Protein AF-A0A0Q4X5W6-F1 (afdb_monomer_lite)

Sequence (67 aa):
MEEIVWIRPADYDPAVVAGLVFQPEPGLPAFEVMYRCRVVMMFKAGIAWEIRPFTQLTLKIVEEPEG

Foldseek 3Di:
DWDFDFDFPPDDDVVDDAQDWDDDDPPDFIKGFHDKDKDWDWDPPDPDIDIDIGITTTIDTDDDPDD

pLDDT: mean 72.93, std 11.84, range [45.69, 85.94]

Secondary structure (DSSP, 8-state):
--B------SS--TT--TTPEE--STTSPEEEEEEEEEEEEEEE-SSSEEEEEEEEEEEEEEPPP--

Radius of gyration: 14.68 Å; chains: 1; bounding box: 34×24×44 Å

Structure (mmCIF, N/CA/C/O backbone):
data_AF-A0A0Q4X5W6-F1
#
_entry.id   AF-A0A0Q4X5W6-F1
#
loop_
_atom_site.group_PDB
_atom_site.id
_atom_site.type_symbol
_atom_site.label_atom_id
_atom_site.label_alt_id
_atom_site.label_comp_id
_atom_site.label_asym_id
_atom_site.label_entity_id
_atom_site.label_seq_id
_atom_site.pdbx_PDB_ins_code
_atom_site.Cartn_x
_atom_site.Cartn_y
_atom_site.Cartn_z
_atom_site.occupancy
_atom_site.B_iso_or_equiv
_atom_site.auth_seq_id
_atom_site.auth_comp_id
_atom_site.auth_asym_id
_atom_site.auth_atom_id
_atom_site.pdbx_PDB_model_num
ATOM 1 N N . MET A 1 1 ? -7.740 15.689 8.035 1.00 52.03 1 MET A N 1
ATOM 2 C CA . MET A 1 1 ? -6.831 16.084 6.936 1.00 52.03 1 MET A CA 1
ATOM 3 C C . MET A 1 1 ? -6.425 14.809 6.212 1.00 52.03 1 MET A C 1
ATOM 5 O O . MET A 1 1 ? -6.124 13.842 6.895 1.00 52.03 1 MET A O 1
ATOM 9 N N . GLU A 1 2 ? -6.518 14.751 4.883 1.00 55.31 2 GLU A N 1
ATOM 10 C CA . GLU A 1 2 ? -6.106 13.569 4.108 1.00 55.31 2 GLU A CA 1
ATOM 11 C C . GLU A 1 2 ? -4.621 13.708 3.768 1.00 55.31 2 GLU A C 1
ATOM 13 O O . GLU A 1 2 ? -4.231 14.629 3.050 1.00 55.31 2 GLU A O 1
ATOM 18 N N . GLU A 1 3 ? -3.783 12.834 4.319 1.00 59.19 3 GLU A N 1
ATOM 19 C CA . GLU A 1 3 ? -2.359 12.806 3.998 1.00 59.19 3 GLU A CA 1
ATOM 20 C C . GLU A 1 3 ? -2.101 11.759 2.914 1.00 59.19 3 GLU A C 1
ATOM 22 O O . GLU A 1 3 ? -2.40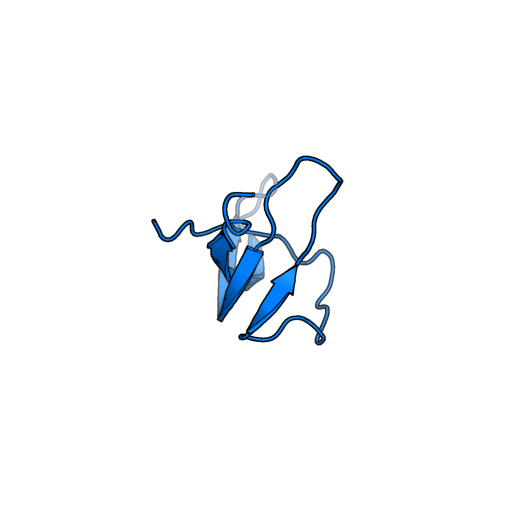5 10.573 3.056 1.00 59.19 3 GLU A O 1
ATOM 27 N N . ILE A 1 4 ? -1.527 12.200 1.794 1.00 56.50 4 ILE A N 1
ATOM 28 C CA . ILE A 1 4 ? -1.080 11.290 0.740 1.00 56.50 4 ILE A CA 1
ATOM 29 C C . ILE A 1 4 ? 0.314 10.802 1.123 1.00 56.50 4 ILE A C 1
ATOM 31 O O . ILE A 1 4 ? 1.306 11.509 0.933 1.00 56.50 4 ILE A O 1
ATOM 35 N N . VAL A 1 5 ? 0.391 9.588 1.662 1.00 58.09 5 VAL A N 1
ATOM 36 C CA . VAL A 1 5 ? 1.661 8.948 2.013 1.00 58.09 5 VAL A CA 1
ATOM 37 C C . VAL A 1 5 ? 2.092 8.011 0.885 1.00 58.09 5 VAL A C 1
ATOM 39 O O . VAL A 1 5 ? 1.378 7.087 0.499 1.00 58.09 5 VAL A O 1
ATOM 42 N N . TRP A 1 6 ? 3.296 8.235 0.355 1.00 55.47 6 TRP A N 1
ATOM 43 C CA . TRP A 1 6 ? 3.879 7.428 -0.718 1.00 55.47 6 TRP A CA 1
ATOM 44 C C . TRP A 1 6 ? 4.723 6.303 -0.127 1.00 55.47 6 TRP A C 1
ATOM 46 O O . TRP A 1 6 ? 5.907 6.478 0.160 1.00 55.47 6 TRP A O 1
ATOM 56 N N . ILE A 1 7 ? 4.128 5.130 0.052 1.00 57.53 7 ILE A N 1
ATOM 57 C CA . ILE A 1 7 ? 4.871 3.944 0.480 1.00 57.53 7 ILE A CA 1
ATOM 58 C C . ILE A 1 7 ? 5.372 3.231 -0.773 1.00 57.53 7 ILE A C 1
ATOM 60 O O . ILE A 1 7 ? 4.586 2.901 -1.658 1.00 57.53 7 ILE A O 1
ATOM 64 N N . ARG A 1 8 ? 6.684 2.984 -0.863 1.00 50.47 8 ARG A N 1
ATOM 65 C CA . ARG A 1 8 ? 7.227 2.033 -1.840 1.00 50.47 8 ARG A CA 1
ATOM 66 C C . ARG A 1 8 ? 6.827 0.631 -1.376 1.00 50.47 8 ARG A C 1
ATOM 68 O O . ARG A 1 8 ? 7.351 0.208 -0.348 1.00 50.47 8 ARG A O 1
ATOM 75 N N . PRO A 1 9 ? 5.962 -0.114 -2.085 1.00 49.66 9 PRO A N 1
ATOM 76 C CA . PRO A 1 9 ? 5.868 -1.540 -1.832 1.00 49.66 9 PRO A CA 1
ATOM 77 C C . PRO A 1 9 ? 7.187 -2.113 -2.344 1.00 49.66 9 PRO A C 1
ATOM 79 O O . PRO A 1 9 ? 7.451 -2.034 -3.545 1.00 49.66 9 PRO A O 1
ATOM 82 N N . ALA A 1 10 ? 8.053 -2.583 -1.443 1.00 47.59 10 ALA A N 1
ATOM 83 C CA . ALA A 1 10 ? 9.306 -3.214 -1.851 1.00 47.59 10 ALA A CA 1
ATOM 84 C C . ALA A 1 10 ? 9.026 -4.394 -2.787 1.00 47.59 10 ALA A C 1
ATOM 86 O O . ALA A 1 10 ? 9.742 -4.550 -3.759 1.00 47.59 10 ALA A O 1
ATOM 87 N N . ASP A 1 11 ? 7.908 -5.086 -2.589 1.00 50.28 11 ASP A N 1
ATOM 88 C CA . ASP A 1 11 ? 7.242 -5.901 -3.586 1.00 50.28 11 ASP A CA 1
ATOM 89 C C . ASP A 1 11 ? 5.744 -5.888 -3.256 1.00 50.28 11 ASP A C 1
ATOM 91 O O . ASP A 1 11 ? 5.333 -5.679 -2.117 1.00 50.28 11 ASP A O 1
ATOM 95 N N . TYR A 1 12 ? 4.918 -6.006 -4.284 1.00 54.59 12 TYR A N 1
ATOM 96 C CA . TYR A 1 12 ? 3.459 -6.039 -4.226 1.00 54.59 12 TYR A CA 1
ATOM 97 C C . TYR A 1 12 ? 2.931 -6.975 -3.116 1.00 54.59 12 TYR A C 1
ATOM 99 O O . TYR A 1 12 ? 2.939 -8.187 -3.308 1.00 54.59 12 TYR A O 1
ATOM 107 N N . ASP A 1 13 ? 2.422 -6.440 -1.996 1.00 62.75 13 ASP A N 1
ATOM 108 C CA . ASP A 1 13 ? 1.585 -7.220 -1.074 1.00 62.75 13 ASP A CA 1
ATOM 109 C C . ASP A 1 13 ? 0.108 -7.087 -1.505 1.00 62.75 13 ASP A C 1
ATOM 111 O O . ASP A 1 13 ? -0.499 -6.021 -1.329 1.00 62.75 13 ASP A O 1
ATOM 115 N N . PRO A 1 14 ? -0.493 -8.123 -2.122 1.00 60.88 14 PRO A N 1
ATOM 116 C CA . PRO A 1 14 ? -1.900 -8.111 -2.514 1.00 60.88 14 PRO A CA 1
ATOM 117 C C . PRO A 1 14 ? -2.872 -7.977 -1.334 1.00 60.88 14 PRO A C 1
ATOM 119 O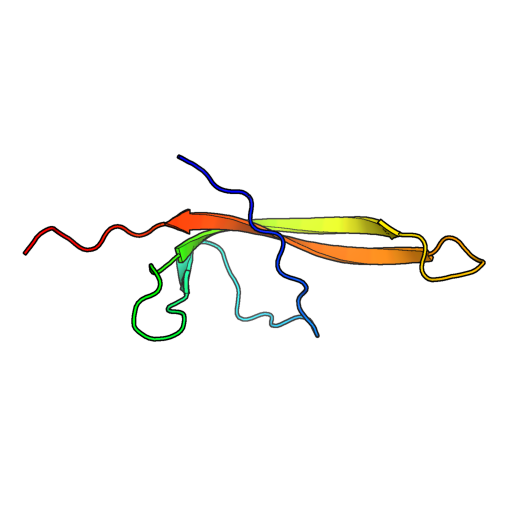 O . PRO A 1 14 ? -4.049 -7.716 -1.584 1.00 60.88 14 PRO A O 1
ATOM 122 N N . ALA A 1 15 ? -2.419 -8.135 -0.086 1.00 64.69 15 ALA A N 1
ATOM 123 C CA . ALA A 1 15 ? -3.258 -7.994 1.100 1.00 64.69 15 ALA A CA 1
ATOM 124 C C . ALA A 1 15 ? -3.665 -6.537 1.396 1.00 64.69 15 ALA A C 1
ATOM 126 O O . ALA A 1 15 ? -4.605 -6.312 2.157 1.00 64.69 15 ALA A O 1
ATOM 127 N N . VAL A 1 16 ? -3.014 -5.540 0.782 1.00 70.00 16 VAL A N 1
ATOM 128 C CA . VAL A 1 16 ? -3.337 -4.121 1.000 1.00 70.00 16 VAL A CA 1
ATOM 129 C C . VAL A 1 16 ? -4.517 -3.687 0.123 1.00 70.00 16 VAL A C 1
ATOM 131 O O . VAL A 1 16 ? -4.368 -3.415 -1.074 1.00 70.00 16 VAL A O 1
ATOM 134 N N . VAL A 1 17 ? -5.699 -3.597 0.735 1.00 73.94 17 VAL A N 1
ATOM 135 C CA . VAL A 1 17 ? -6.972 -3.197 0.110 1.00 73.94 17 VAL A CA 1
ATOM 136 C C . VAL A 1 17 ? -7.591 -1.994 0.828 1.00 73.94 17 VAL A C 1
ATOM 138 O O . VAL A 1 17 ? -7.229 -1.696 1.961 1.00 73.94 17 VAL A O 1
ATOM 141 N N . ALA A 1 18 ? -8.517 -1.290 0.169 1.00 78.06 18 ALA A N 1
ATOM 142 C CA . ALA A 1 18 ? -9.257 -0.204 0.812 1.00 78.06 18 ALA A CA 1
ATOM 143 C C . ALA A 1 18 ? -10.057 -0.727 2.023 1.00 78.06 18 ALA A C 1
ATOM 145 O O . ALA A 1 18 ? -10.607 -1.827 1.964 1.00 78.06 18 ALA A O 1
ATOM 146 N N . GLY A 1 19 ? -10.095 0.048 3.107 1.00 80.06 19 GLY A N 1
ATOM 147 C CA . GLY A 1 19 ? -10.658 -0.335 4.405 1.00 80.06 19 GLY A CA 1
ATOM 148 C C . GLY A 1 19 ? -9.700 -1.123 5.307 1.00 80.06 19 GLY A C 1
ATOM 149 O O . GLY A 1 19 ? -10.038 -1.405 6.454 1.00 80.06 19 GLY A O 1
ATOM 150 N N . LEU A 1 20 ? -8.502 -1.484 4.830 1.00 83.50 20 LEU A N 1
ATOM 151 C CA . LEU A 1 20 ? -7.480 -2.086 5.685 1.00 83.50 20 LEU A CA 1
ATOM 152 C C . LEU A 1 20 ? -6.915 -1.031 6.642 1.00 83.50 20 LEU A C 1
ATOM 154 O O . LEU A 1 20 ? -6.490 0.036 6.200 1.00 83.50 20 LEU A O 1
ATOM 158 N N . VAL A 1 21 ? -6.842 -1.360 7.931 1.00 83.56 21 VAL A N 1
ATOM 159 C CA . VAL A 1 21 ? -6.154 -0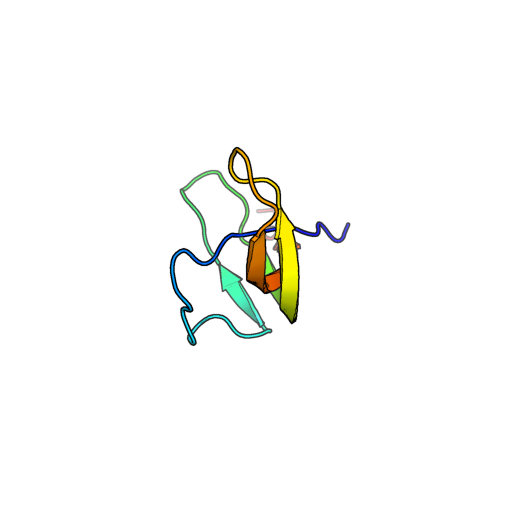.542 8.935 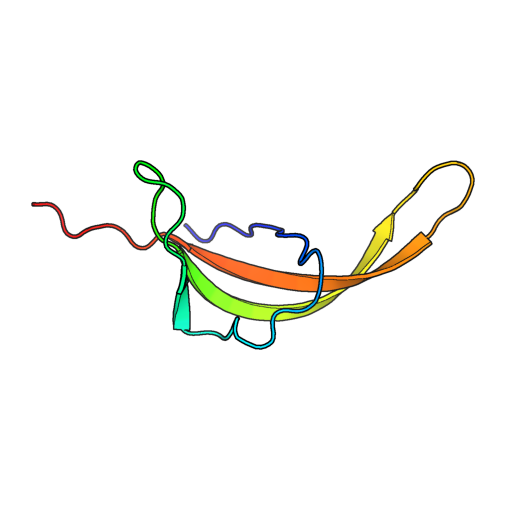1.00 83.56 21 VAL A CA 1
ATOM 160 C C . VAL A 1 21 ? -4.752 -1.099 9.170 1.00 83.56 21 VAL A C 1
ATOM 162 O O . VAL A 1 21 ? -4.588 -2.247 9.581 1.00 83.56 21 VAL A O 1
ATOM 165 N N . PHE A 1 22 ? -3.739 -0.281 8.902 1.00 80.06 22 PHE A N 1
ATOM 166 C CA . PHE A 1 22 ? -2.341 -0.553 9.205 1.00 80.06 22 PHE A CA 1
ATOM 167 C C . PHE A 1 22 ? -1.987 0.013 10.584 1.00 80.06 22 PHE A C 1
ATOM 169 O O . PHE A 1 22 ? -2.201 1.197 10.850 1.00 80.06 22 PHE A O 1
ATOM 176 N N . GLN A 1 23 ? -1.429 -0.837 11.444 1.00 82.00 23 GLN A N 1
ATOM 177 C CA . GLN A 1 23 ? -0.878 -0.463 12.745 1.00 82.00 23 GLN A CA 1
ATOM 178 C C . GLN A 1 23 ? 0.658 -0.475 12.654 1.00 82.00 23 GLN A C 1
ATOM 180 O O . GLN A 1 23 ? 1.244 -1.558 12.579 1.00 82.00 23 GLN A O 1
ATOM 185 N N . PRO A 1 24 ? 1.309 0.701 12.585 1.00 76.62 24 PRO A N 1
ATOM 186 C CA . PRO A 1 24 ? 2.766 0.810 12.632 1.00 76.62 24 PRO A CA 1
ATOM 187 C C . PRO A 1 24 ? 3.330 0.471 14.026 1.00 76.62 24 PRO A C 1
ATOM 189 O O . PRO A 1 24 ? 2.638 -0.049 14.898 1.00 76.62 24 PRO A O 1
ATOM 192 N N . GLU A 1 25 ? 4.619 0.753 14.227 1.00 80.44 25 GLU A N 1
ATOM 193 C CA . GLU A 1 25 ? 5.298 0.591 15.515 1.00 80.44 25 GLU A CA 1
ATOM 194 C C . GLU A 1 25 ? 4.579 1.339 16.661 1.00 80.44 25 GLU A C 1
ATOM 196 O O . GLU A 1 25 ? 3.981 2.396 16.429 1.00 80.44 25 GLU A O 1
ATOM 201 N N . PRO A 1 26 ? 4.659 0.836 17.909 1.00 78.38 26 PRO A N 1
ATOM 202 C CA . PRO A 1 26 ? 4.049 1.491 19.064 1.00 78.38 26 PRO A CA 1
ATOM 203 C C . PRO A 1 26 ? 4.461 2.966 19.188 1.00 78.38 26 PRO A C 1
ATOM 205 O O . PRO A 1 26 ? 5.649 3.286 19.177 1.00 78.38 26 PRO A O 1
ATOM 208 N N . GLY A 1 27 ? 3.480 3.859 19.340 1.00 78.00 27 GLY A N 1
ATOM 209 C CA . GLY A 1 27 ? 3.693 5.312 19.416 1.00 78.00 27 GLY A CA 1
ATOM 210 C C . GLY A 1 27 ? 3.501 6.061 18.092 1.00 78.00 27 GLY A C 1
ATOM 211 O O . GLY A 1 27 ? 3.580 7.289 18.078 1.00 78.00 27 GLY A O 1
ATOM 212 N N . LEU A 1 28 ? 3.214 5.352 16.998 1.00 79.56 28 LEU A N 1
ATOM 213 C CA . LEU A 1 28 ? 2.774 5.936 15.731 1.00 79.56 28 LEU A CA 1
ATOM 214 C C . LEU A 1 28 ? 1.256 5.738 15.543 1.00 79.56 28 LEU A C 1
ATOM 216 O O . LEU A 1 28 ? 0.715 4.727 15.992 1.00 79.56 28 LEU A O 1
ATOM 220 N N . PRO A 1 29 ? 0.552 6.676 14.880 1.00 78.44 29 PRO A N 1
ATOM 221 C CA . PRO A 1 29 ? -0.885 6.554 14.652 1.00 78.44 29 PRO A CA 1
ATOM 222 C C . PRO A 1 29 ? -1.214 5.406 13.691 1.00 78.44 29 PRO A C 1
ATOM 224 O O . PRO A 1 29 ? -0.455 5.119 12.766 1.00 78.44 29 PRO A O 1
ATOM 227 N N . ALA A 1 30 ? -2.374 4.775 13.873 1.00 84.69 30 ALA A N 1
ATOM 228 C CA . ALA A 1 30 ? -2.896 3.814 12.907 1.00 84.69 30 ALA A CA 1
ATOM 229 C C . ALA A 1 30 ? -3.427 4.530 11.653 1.00 84.69 30 ALA A C 1
ATOM 231 O O . ALA A 1 30 ? -3.880 5.674 11.714 1.00 84.69 30 ALA A O 1
ATOM 232 N N . PHE A 1 31 ? -3.400 3.845 10.509 1.00 84.62 31 PHE A N 1
ATOM 233 C CA . PHE A 1 31 ? -3.830 4.404 9.226 1.00 84.62 31 PHE A CA 1
ATOM 234 C C . PHE A 1 31 ? -4.824 3.485 8.519 1.00 84.62 31 PHE A C 1
ATOM 236 O O . PHE A 1 31 ? -4.545 2.306 8.333 1.00 84.62 31 PHE A O 1
ATOM 243 N N . GLU A 1 32 ? -5.945 4.025 8.053 1.00 85.06 32 GLU A N 1
ATOM 244 C CA . GLU A 1 32 ? -6.881 3.347 7.157 1.00 85.06 32 GLU A CA 1
ATOM 245 C C . GLU A 1 32 ? -6.499 3.611 5.696 1.00 85.06 32 GLU A C 1
ATOM 247 O O . GLU A 1 32 ? -6.280 4.755 5.286 1.00 85.06 32 GLU A O 1
ATOM 252 N N . VAL A 1 33 ? -6.440 2.555 4.885 1.00 85.12 33 VAL A N 1
ATOM 253 C CA . VAL A 1 33 ? -6.279 2.664 3.434 1.00 85.12 33 VAL A CA 1
ATOM 254 C C . VAL A 1 33 ? -7.605 3.108 2.824 1.00 85.12 33 VAL A C 1
ATOM 256 O O . VAL A 1 33 ? -8.543 2.326 2.713 1.00 85.12 33 VAL A O 1
ATOM 259 N N . MET A 1 34 ? -7.677 4.349 2.363 1.00 83.75 34 MET A N 1
ATOM 260 C CA . MET A 1 34 ? -8.886 4.905 1.747 1.00 83.75 34 MET A CA 1
ATOM 261 C C . MET A 1 34 ? -8.999 4.534 0.272 1.00 83.75 34 MET A C 1
ATOM 263 O O . MET A 1 34 ? -10.074 4.218 -0.235 1.00 83.75 34 MET A O 1
ATOM 267 N N . TYR A 1 35 ? -7.876 4.596 -0.443 1.00 82.50 35 TYR A N 1
ATOM 268 C CA . TYR A 1 35 ? -7.841 4.373 -1.880 1.00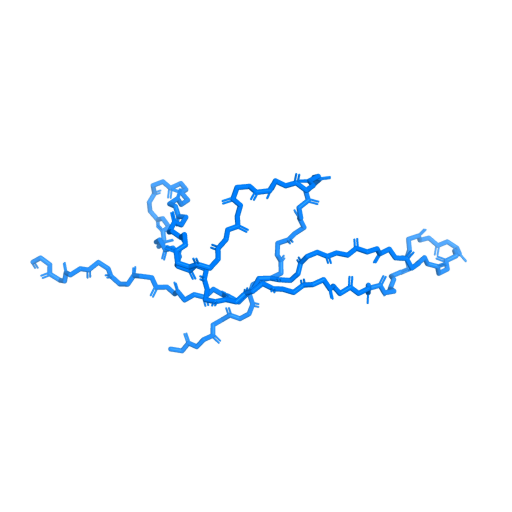 82.50 35 TYR A CA 1
ATOM 269 C C . TYR A 1 35 ? -6.519 3.755 -2.312 1.00 82.50 35 TYR A C 1
ATOM 271 O O . TYR A 1 35 ? -5.471 3.987 -1.709 1.00 82.50 35 TYR A O 1
ATOM 279 N N . ARG A 1 36 ? -6.581 2.977 -3.393 1.00 78.06 36 ARG A N 1
ATOM 280 C CA . ARG A 1 36 ? -5.439 2.297 -3.992 1.00 78.06 36 ARG A CA 1
ATOM 281 C C . ARG A 1 36 ? -5.498 2.423 -5.505 1.00 78.06 36 ARG A C 1
ATOM 283 O O . ARG A 1 36 ? -6.485 2.019 -6.119 1.00 78.06 36 ARG A O 1
ATOM 290 N N . CYS A 1 37 ? -4.406 2.864 -6.120 1.00 78.38 37 CYS A N 1
ATOM 291 C CA . CYS A 1 37 ? -4.264 2.843 -7.574 1.00 78.38 37 CYS A CA 1
ATOM 292 C C . CYS A 1 37 ? -2.855 2.445 -8.022 1.00 78.38 37 CYS A C 1
ATOM 294 O O . CYS A 1 37 ? -1.871 2.576 -7.293 1.00 78.38 37 CYS A O 1
ATOM 296 N N . ARG A 1 38 ? -2.766 1.930 -9.253 1.00 77.31 38 ARG A N 1
ATOM 297 C CA . ARG A 1 38 ? -1.487 1.711 -9.931 1.00 77.31 38 ARG A CA 1
ATOM 298 C C . ARG A 1 38 ? -1.070 3.010 -10.600 1.00 77.31 38 ARG A C 1
ATOM 300 O O . ARG A 1 38 ? -1.845 3.580 -11.364 1.00 77.31 38 ARG A O 1
ATOM 307 N N . VAL A 1 39 ? 0.156 3.436 -10.339 1.00 76.62 39 VAL A N 1
ATOM 308 C CA . VAL A 1 39 ? 0.762 4.616 -10.955 1.00 76.62 39 VAL A CA 1
ATOM 309 C C . VAL A 1 39 ? 2.097 4.234 -11.574 1.00 76.62 39 VAL A C 1
ATOM 311 O O . VAL A 1 39 ? 2.675 3.195 -11.261 1.00 76.62 39 VAL A O 1
ATOM 314 N N . VAL A 1 40 ? 2.594 5.071 -12.471 1.00 76.00 40 VAL A N 1
ATOM 315 C CA . VAL A 1 40 ? 3.928 4.920 -13.041 1.00 76.00 40 VAL A CA 1
ATOM 316 C C . VAL A 1 40 ? 4.716 6.153 -12.640 1.00 76.00 40 VAL A C 1
ATOM 318 O O . VAL A 1 40 ? 4.270 7.270 -12.894 1.00 76.00 40 VAL A O 1
ATOM 321 N N . MET A 1 41 ? 5.866 5.957 -11.998 1.00 76.50 41 MET A N 1
ATOM 322 C CA . MET A 1 41 ? 6.744 7.066 -11.642 1.00 76.50 41 MET A CA 1
ATOM 323 C C . MET A 1 41 ? 8.002 7.026 -12.492 1.00 76.50 41 MET A C 1
ATOM 325 O O . MET A 1 41 ? 8.601 5.969 -12.709 1.00 76.50 41 MET A O 1
ATOM 329 N N . MET A 1 42 ? 8.391 8.209 -12.953 1.00 81.31 42 MET A N 1
ATOM 330 C CA . MET A 1 42 ? 9.660 8.441 -13.615 1.00 81.31 42 MET A CA 1
ATOM 331 C C . MET A 1 42 ? 10.638 9.003 -12.587 1.00 81.31 42 MET A C 1
ATOM 333 O O . MET A 1 42 ? 10.355 10.017 -11.951 1.00 81.31 42 MET A O 1
ATOM 337 N N . PHE A 1 43 ? 11.783 8.356 -12.412 1.00 81.94 43 PHE A N 1
ATOM 338 C CA . PHE A 1 43 ? 12.824 8.827 -11.504 1.00 81.94 43 PHE A CA 1
ATOM 339 C C . PHE A 1 43 ? 14.198 8.703 -12.151 1.00 81.94 43 PHE A C 1
ATOM 341 O O . PHE A 1 43 ? 14.415 7.930 -13.083 1.00 81.94 43 PHE A O 1
ATOM 348 N N . LYS A 1 44 ? 15.140 9.504 -11.659 1.00 81.38 44 LYS A N 1
ATOM 349 C CA . LYS A 1 44 ? 16.512 9.533 -12.156 1.00 81.38 44 LYS A CA 1
ATOM 350 C C . LYS A 1 44 ? 17.418 8.756 -11.203 1.00 81.38 44 LYS A C 1
ATOM 352 O O . LYS A 1 44 ? 17.966 9.329 -10.264 1.00 81.38 44 LYS A O 1
ATOM 357 N N . ALA A 1 45 ? 17.566 7.453 -11.431 1.00 75.94 45 ALA A N 1
ATOM 358 C CA . ALA A 1 45 ? 18.517 6.612 -10.703 1.00 75.94 45 ALA A CA 1
ATOM 359 C C . ALA A 1 45 ? 19.876 6.586 -11.422 1.00 75.94 45 ALA A C 1
ATOM 361 O O . ALA A 1 45 ? 20.258 5.614 -12.064 1.00 75.94 45 ALA A O 1
ATOM 362 N N . GLY A 1 46 ? 20.616 7.693 -11.328 1.00 81.69 46 GLY A N 1
ATOM 363 C CA . GLY A 1 46 ? 21.945 7.828 -11.931 1.00 81.69 46 GLY A CA 1
ATOM 364 C C . GLY A 1 46 ? 21.927 8.505 -13.304 1.00 81.69 46 GLY A C 1
ATOM 365 O O . GLY A 1 46 ? 21.394 9.608 -13.447 1.00 81.69 46 GLY A O 1
ATOM 366 N N . ILE A 1 47 ? 22.576 7.889 -14.299 1.00 80.88 47 ILE A N 1
ATOM 367 C CA . ILE A 1 47 ? 22.808 8.496 -15.627 1.00 80.88 47 ILE A CA 1
ATOM 368 C C . ILE A 1 47 ? 21.618 8.381 -16.587 1.00 80.88 47 ILE A C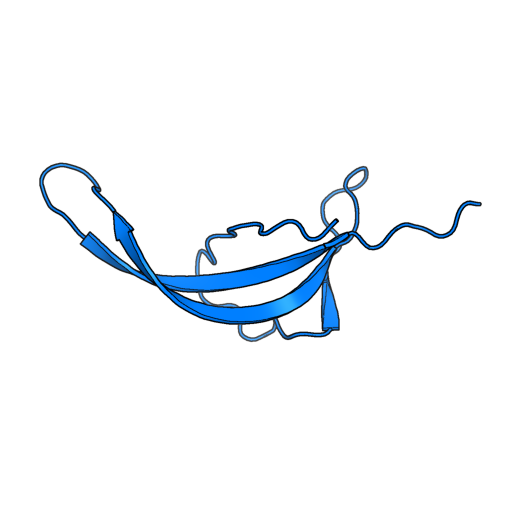 1
ATOM 370 O O . ILE A 1 47 ? 21.576 9.103 -17.580 1.00 80.88 47 ILE A O 1
ATOM 374 N N . ALA A 1 48 ? 20.648 7.515 -16.292 1.00 81.94 48 ALA A N 1
ATOM 375 C CA . ALA A 1 48 ? 19.464 7.304 -17.114 1.00 81.94 48 ALA A CA 1
ATOM 376 C C . ALA A 1 48 ? 18.179 7.649 -16.350 1.00 81.94 48 ALA A C 1
ATOM 378 O O . ALA A 1 48 ? 18.112 7.576 -15.121 1.00 81.94 48 ALA A O 1
ATOM 379 N N . TRP A 1 49 ? 17.157 8.034 -17.111 1.00 85.94 49 TRP A N 1
ATOM 380 C CA . TRP A 1 49 ? 15.790 8.106 -16.615 1.00 85.94 49 TRP A CA 1
ATOM 381 C C . TRP A 1 49 ? 15.186 6.711 -16.617 1.00 85.94 49 TRP A C 1
ATOM 383 O O . TRP A 1 49 ? 15.281 5.989 -17.609 1.00 85.94 49 TRP A O 1
ATOM 393 N N . GLU A 1 50 ? 14.540 6.358 -15.517 1.00 82.81 50 GLU A N 1
ATOM 394 C CA . GLU A 1 50 ? 13.844 5.093 -15.372 1.00 82.81 50 GLU A CA 1
ATOM 395 C C . GLU A 1 50 ? 12.361 5.337 -15.135 1.00 82.81 50 GLU A C 1
ATOM 397 O O . GLU A 1 50 ? 11.967 6.246 -14.405 1.00 82.81 50 GLU A O 1
ATOM 402 N N . ILE A 1 51 ? 11.540 4.493 -15.752 1.00 80.25 51 ILE A N 1
ATOM 403 C CA . ILE A 1 51 ? 10.095 4.466 -15.574 1.00 80.25 51 ILE A CA 1
ATOM 404 C C . ILE A 1 51 ? 9.768 3.135 -14.905 1.00 80.25 51 ILE A C 1
ATOM 406 O O . ILE A 1 51 ? 10.052 2.081 -15.478 1.00 80.25 51 ILE A O 1
ATOM 410 N N . ARG A 1 52 ? 9.186 3.161 -13.700 1.00 77.56 52 ARG A N 1
ATOM 411 C CA . ARG A 1 52 ? 8.778 1.931 -13.000 1.00 77.56 52 ARG A CA 1
ATOM 412 C C . ARG A 1 52 ? 7.335 2.017 -12.490 1.00 77.56 52 ARG A C 1
ATOM 414 O O . ARG A 1 52 ? 6.874 3.109 -12.144 1.00 77.56 52 ARG A O 1
ATOM 421 N N . PRO A 1 53 ? 6.605 0.888 -12.457 1.00 76.06 53 PRO A N 1
ATOM 422 C CA . PRO A 1 53 ? 5.276 0.830 -11.863 1.00 76.06 53 PRO A CA 1
ATOM 423 C C . PRO A 1 53 ? 5.356 0.917 -10.333 1.00 76.06 53 PRO A C 1
ATOM 425 O O . PRO A 1 53 ? 6.243 0.334 -9.715 1.00 76.06 53 PRO A O 1
ATOM 428 N N . PHE A 1 54 ? 4.392 1.605 -9.728 1.00 75.75 54 PHE A N 1
ATOM 429 C CA . PHE A 1 54 ? 4.218 1.727 -8.282 1.00 75.75 54 PHE A CA 1
ATOM 430 C C . PHE A 1 54 ? 2.745 1.563 -7.899 1.00 75.75 54 PHE A C 1
ATOM 432 O O . PHE A 1 54 ? 1.838 1.668 -8.729 1.00 75.75 54 PHE A O 1
ATOM 439 N N . THR A 1 55 ? 2.508 1.320 -6.613 1.00 75.12 55 THR A N 1
ATOM 440 C CA . THR A 1 55 ? 1.172 1.406 -6.018 1.00 75.12 55 THR A CA 1
ATOM 441 C C . THR A 1 55 ? 1.119 2.663 -5.167 1.00 75.12 55 THR A C 1
ATOM 443 O O . THR A 1 55 ? 1.958 2.836 -4.288 1.00 75.12 55 THR A O 1
ATOM 446 N N . GLN A 1 56 ? 0.151 3.533 -5.439 1.00 77.38 56 GLN A N 1
ATOM 447 C CA . GLN A 1 56 ? -0.154 4.677 -4.590 1.00 77.38 56 GLN A CA 1
ATOM 448 C C . GLN A 1 56 ? -1.291 4.295 -3.645 1.00 77.38 56 GLN A C 1
ATOM 450 O O . GLN A 1 56 ? -2.286 3.697 -4.072 1.00 77.38 56 GLN A O 1
ATOM 455 N N . LEU A 1 57 ? -1.131 4.660 -2.376 1.00 78.94 57 LEU A N 1
ATOM 456 C CA . LEU A 1 57 ? -2.147 4.521 -1.345 1.00 78.94 57 LEU A CA 1
ATOM 457 C C . LEU A 1 57 ? -2.538 5.915 -0.856 1.00 78.94 57 LEU A C 1
ATOM 459 O O . LEU A 1 57 ? -1.676 6.764 -0.637 1.00 78.94 57 LEU A O 1
ATOM 463 N N . THR A 1 58 ? -3.834 6.142 -0.682 1.00 79.75 58 THR A N 1
ATOM 464 C CA . THR A 1 58 ? -4.341 7.275 0.097 1.00 79.75 58 THR A CA 1
ATOM 465 C C . THR A 1 58 ? -4.651 6.757 1.486 1.00 79.75 58 THR A C 1
ATOM 467 O O . THR A 1 58 ? -5.405 5.789 1.609 1.00 79.75 58 THR A O 1
ATOM 470 N N . LEU A 1 59 ? -4.073 7.378 2.511 1.00 82.56 59 LEU A N 1
ATOM 471 C CA . LEU A 1 59 ? -4.238 6.957 3.896 1.00 82.56 59 LEU A CA 1
ATOM 472 C C . LEU A 1 59 ? -5.010 8.012 4.687 1.00 82.56 59 LEU A C 1
ATOM 474 O O . LEU A 1 59 ? -4.900 9.212 4.431 1.00 82.56 59 LEU A O 1
ATOM 478 N N . LYS A 1 60 ? -5.773 7.558 5.675 1.00 83.31 60 LYS A N 1
ATOM 479 C CA . LYS A 1 60 ? -6.408 8.409 6.678 1.00 83.31 60 LYS A CA 1
ATOM 480 C C . LYS A 1 60 ? -5.928 7.971 8.053 1.00 83.31 60 LYS A C 1
ATOM 482 O O . LYS A 1 60 ? -5.988 6.789 8.366 1.00 83.31 60 LYS A O 1
ATOM 487 N N . ILE A 1 61 ? -5.467 8.913 8.870 1.00 84.25 61 ILE A N 1
ATOM 488 C CA . ILE A 1 61 ? -5.147 8.631 10.272 1.00 84.25 61 ILE A CA 1
ATOM 489 C C . ILE A 1 61 ? -6.428 8.189 10.985 1.00 84.25 61 ILE A C 1
ATOM 491 O O . ILE A 1 61 ? -7.460 8.861 10.899 1.00 84.25 61 ILE A O 1
ATOM 495 N N . VAL A 1 62 ? -6.356 7.052 11.669 1.00 84.38 62 VAL A N 1
ATOM 496 C CA . VAL A 1 62 ? -7.389 6.596 12.594 1.00 84.38 62 VAL A CA 1
ATOM 497 C C . VAL A 1 62 ? -7.055 7.223 13.942 1.00 84.38 62 VAL A C 1
ATOM 499 O O . VAL A 1 62 ? -6.082 6.836 14.583 1.00 84.38 62 VAL A O 1
ATOM 502 N N . GLU A 1 63 ? -7.815 8.240 14.336 1.00 75.81 63 GLU A N 1
ATOM 503 C CA . GLU A 1 63 ? -7.722 8.804 15.683 1.00 75.81 63 GLU A CA 1
ATOM 504 C C . GLU A 1 63 ? -8.167 7.729 16.686 1.00 75.81 63 GLU A C 1
ATOM 506 O O . GLU A 1 63 ? -9.218 7.107 16.502 1.00 75.81 63 GLU A O 1
ATOM 511 N N . GLU A 1 64 ? -7.363 7.464 17.722 1.00 64.50 64 GLU A N 1
ATOM 512 C CA . GLU A 1 64 ? -7.850 6.662 18.846 1.00 64.50 64 GLU A CA 1
ATOM 513 C C . GLU A 1 64 ? -8.992 7.433 19.526 1.00 64.50 64 GLU A C 1
ATOM 515 O O . GLU A 1 64 ? -8.888 8.654 19.672 1.00 64.50 64 GLU A O 1
ATOM 520 N N . PRO A 1 65 ? -10.094 6.768 19.922 1.00 52.78 65 PRO A N 1
ATOM 521 C CA . PRO A 1 65 ? -11.122 7.432 20.709 1.00 52.78 65 PRO A CA 1
ATOM 522 C C . PRO A 1 65 ? -10.471 7.955 21.990 1.00 52.78 65 PRO A C 1
ATOM 524 O O . PRO A 1 65 ? -9.852 7.177 22.715 1.00 52.78 65 PRO A O 1
ATOM 527 N N . GLU A 1 66 ? -10.582 9.264 22.230 1.00 52.16 66 GLU A N 1
ATOM 528 C CA . GLU A 1 66 ? -10.083 9.911 23.445 1.00 52.16 66 GLU A CA 1
ATOM 529 C C . GLU A 1 66 ? -10.566 9.117 24.669 1.00 52.16 66 GLU A C 1
ATOM 531 O O . GLU A 1 66 ? -11.771 8.965 24.889 1.00 52.16 66 GLU A O 1
ATOM 536 N N . GLY A 1 67 ? -9.608 8.533 25.394 1.00 45.69 67 GLY A N 1
ATOM 537 C CA . GLY A 1 67 ? -9.842 7.836 26.658 1.00 45.69 67 GLY A CA 1
ATOM 538 C C . GLY A 1 67 ? -10.089 8.788 27.817 1.00 45.69 67 GLY A C 1
ATOM 539 O O . GLY A 1 67 ? -9.599 9.939 27.761 1.00 45.69 67 GLY A O 1
#